Protein 1ATA (pdb70)

B-factor: mean 1.05, std 1.01, range [0.22, 6.89]

Secondary structure (DSSP, 8-state):
-----SSSS-EEESS-S--B-SS-SS---S---PPSEEE--TTTTEEEETTTEEEESTTS--

Nearest PDB structures (foldseek):
  1atb-assembly1_A  TM=9.572E-01  e=1.250E-11  Ascaris suum
  1atd-assembly1_A  TM=9.541E-01  e=8.912E-12  Ascaris suum
  1eai-assembly1_C  TM=6.929E-01  e=8.058E-04  Ascaris suum
  9gvj-assembly1_B  TM=5.091E-01  e=8.550E-02  Homo sapiens
  8d3c-assembly1_A  TM=4.776E-01  e=9.148E-02  Homo sapiens

Organism: Ascaris suum (NCBI:txid6253)

Radius of gyration: 11.34 Å; Cα contacts (8 Å, |Δi|>4): 110; chains: 1; bounding box: 35×30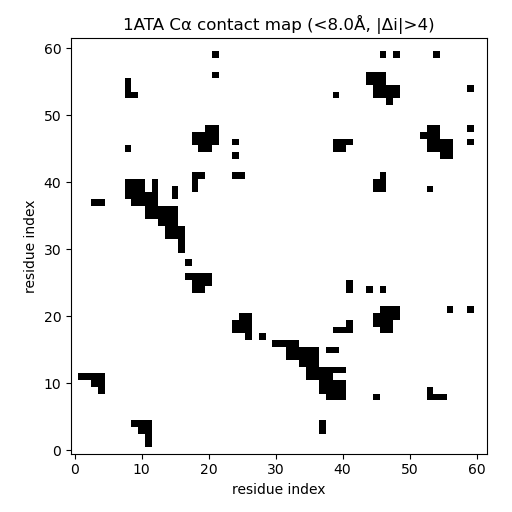×18 Å

InterPro domains:
  IPR002919 Trypsin Inhibitor-like, cysteine rich domain [PF01826] (7-60)
  IPR036084 Serine protease inhibitor-like superfamily [SSF57567] (7-61)

CATH classification: 2.10.25.10

Solvent-accessible surface area: 5199 Å² total; per-residue (Å²): 216,57,150,174,32,135,143,99,25,82,85,86,18,169,62,8,20,40,25,0,44,61,92,89,98,134,52,109,58,146,184,164,70,125,100,78,178,49,49,8,31,15,111,65,18,34,1,116,33,112,144,56,75,23,39,107,77,168,76,25,98,263

Foldseek 3Di:
DQPFDDDPQQGWDQFDDDAAALVGLGDDDPDTGDHTDGGGDSVVAWHAAPVRRTGHNVPHDD

Structure (mmCIF, N/CA/C/O backbone):
data_1ATA
#
_entry.id   1ATA
#
_cell.length_a   1.000
_cell.length_b   1.000
_cell.length_c   1.000
_cell.angle_alpha   90.00
_cell.angle_beta   90.00
_cell.angle_gamma   90.00
#
_symmetry.space_group_name_H-M   'P 1'
#
loop_
_atom_site.group_PDB
_atom_site.id
_atom_site.type_symbol
_atom_site.label_atom_id
_atom_site.label_alt_id
_atom_site.label_comp_id
_atom_site.label_asym_id
_atom_site.label_entity_id
_atom_site.label_seq_id
_atom_site.pdbx_PDB_ins_code
_atom_site.Cartn_x
_atom_site.Cartn_y
_atom_site.Cartn_z
_atom_site.occupancy
_atom_site.B_iso_or_equiv
_atom_site.auth_seq_id
_atom_site.auth_comp_id
_atom_site.auth_asym_id
_atom_site.auth_atom_id
_atom_site.pdbx_PDB_model_num
ATOM 1 N N . GLU A 1 1 ? -15.416 10.227 -7.089 1.00 4.57 1 GLU A N 1
ATOM 2 C CA . GLU A 1 1 ? -15.681 8.763 -7.171 1.00 4.25 1 GLU A CA 1
ATOM 3 C C . GLU A 1 1 ? -14.964 8.058 -6.006 1.00 3.50 1 GLU A C 1
ATOM 4 O O . GLU A 1 1 ? -15.588 7.673 -5.038 1.00 3.62 1 GLU A O 1
ATOM 18 N N . ALA A 1 2 ? -13.671 7.905 -6.125 1.00 3.01 2 ALA A N 1
ATOM 19 C CA . ALA A 1 2 ? -12.906 7.241 -5.026 1.00 2.45 2 ALA A CA 1
ATOM 20 C C . ALA A 1 2 ? -12.295 8.309 -4.113 1.00 2.07 2 ALA A C 1
ATOM 21 O O . ALA A 1 2 ? -11.188 8.759 -4.328 1.00 2.25 2 ALA A O 1
ATOM 28 N N . GLU A 1 3 ? -13.041 8.694 -3.116 1.00 2.12 3 GLU A N 1
ATOM 29 C CA . GLU A 1 3 ? -12.540 9.745 -2.184 1.00 2.26 3 GLU A CA 1
ATOM 30 C C . GLU A 1 3 ? -11.076 9.493 -1.810 1.00 1.74 3 GLU A C 1
ATOM 31 O O . GLU A 1 3 ? -10.775 8.671 -0.966 1.00 1.85 3 GLU A O 1
ATOM 43 N N . LYS A 1 4 ? -10.201 10.212 -2.455 1.00 1.51 4 LYS A N 1
ATOM 44 C CA . LYS A 1 4 ? -8.746 10.056 -2.157 1.00 1.33 4 LYS A CA 1
ATOM 45 C C . LYS A 1 4 ? -8.487 10.324 -0.669 1.00 1.07 4 LYS A C 1
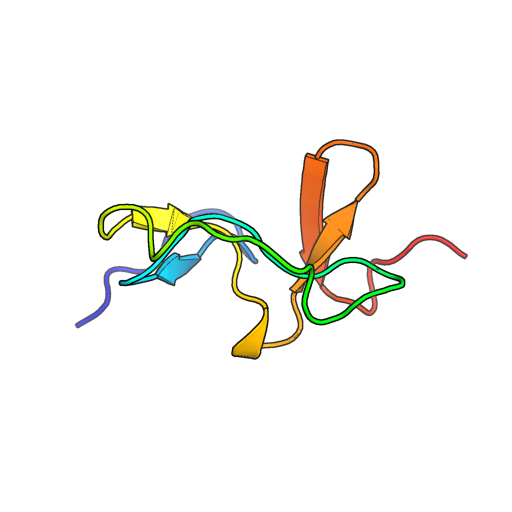ATOM 46 O O . LYS A 1 4 ? -9.354 10.804 0.034 1.00 1.21 4 LYS A O 1
ATOM 65 N N . CYS A 1 5 ? -7.301 10.009 -0.224 1.00 0.84 5 CYS A N 1
ATOM 66 C CA . CYS A 1 5 ? -6.973 10.243 1.215 1.00 0.66 5 CYS A CA 1
ATOM 67 C C . CYS A 1 5 ? -6.212 11.560 1.379 1.00 0.72 5 CYS A C 1
ATOM 68 O O . CYS A 1 5 ? -6.167 12.371 0.475 1.00 0.91 5 CYS A O 1
ATOM 75 N N . THR A 1 6 ? -5.632 11.745 2.531 1.00 0.72 6 THR A N 1
ATOM 76 C CA . THR A 1 6 ? -4.876 13.003 2.778 1.00 0.85 6 THR A CA 1
ATOM 77 C C . THR A 1 6 ? -3.406 12.837 2.375 1.00 0.75 6 THR A C 1
ATOM 78 O O . THR A 1 6 ? -2.933 13.485 1.462 1.00 0.81 6 THR A O 1
ATOM 89 N N . LYS A 1 7 ? -2.716 11.973 3.065 1.00 0.81 7 LYS A N 1
ATOM 90 C CA . LYS A 1 7 ? -1.274 11.757 2.742 1.00 0.82 7 LYS A CA 1
ATOM 91 C C . LYS A 1 7 ? -1.134 10.987 1.403 1.00 0.62 7 LYS A C 1
ATOM 92 O O . LYS A 1 7 ? -2.000 10.210 1.053 1.00 0.50 7 LYS A O 1
ATOM 111 N N . PRO A 1 8 ? -0.041 11.215 0.669 1.00 0.68 8 PRO A N 1
ATOM 112 C CA . PRO A 1 8 ? 0.182 10.501 -0.593 1.00 0.60 8 PRO A CA 1
ATOM 113 C C . PRO A 1 8 ? 0.251 8.992 -0.327 1.00 0.48 8 PRO A C 1
ATOM 114 O O . PRO A 1 8 ? 0.052 8.554 0.786 1.00 0.49 8 PRO A O 1
ATOM 125 N N . ASN A 1 9 ? 0.543 8.234 -1.347 1.00 0.43 9 ASN A N 1
ATOM 126 C CA . ASN A 1 9 ? 0.623 6.753 -1.161 1.00 0.38 9 ASN A CA 1
ATOM 127 C C . ASN A 1 9 ? -0.704 6.221 -0.602 1.00 0.35 9 ASN A C 1
ATOM 128 O O . ASN A 1 9 ? -1.519 5.702 -1.339 1.00 0.48 9 ASN A O 1
ATOM 139 N N . GLU A 1 10 ? -0.900 6.358 0.683 1.00 0.35 10 GLU A N 1
ATOM 140 C CA . GLU A 1 10 ? -2.177 5.872 1.271 1.00 0.35 10 GLU A CA 1
ATOM 141 C C . GLU A 1 10 ? -3.342 6.376 0.421 1.00 0.31 10 GLU A C 1
ATOM 142 O O . GLU A 1 10 ? -3.757 7.510 0.548 1.00 0.37 10 GLU A O 1
ATOM 154 N N . GLN A 1 11 ? -3.843 5.516 -0.428 1.00 0.25 11 GLN A N 1
ATOM 155 C CA . GLN A 1 11 ? -4.973 5.918 -1.315 1.00 0.24 11 GLN A CA 1
ATOM 156 C C . GLN A 1 11 ? -6.132 4.948 -1.142 1.00 0.25 11 GLN A C 1
ATOM 157 O O . GLN A 1 11 ? -5.978 3.890 -0.565 1.00 0.27 11 GLN A O 1
ATOM 171 N N . TRP A 1 12 ? -7.267 5.320 -1.643 1.00 0.25 12 TRP A N 1
ATOM 172 C CA . TRP A 1 12 ? -8.444 4.429 -1.500 1.00 0.28 12 TRP A CA 1
ATOM 173 C C . TRP A 1 12 ? -8.208 3.099 -2.192 1.00 0.30 12 TRP A C 1
ATOM 174 O O . TRP A 1 12 ? -7.702 3.051 -3.296 1.00 0.35 12 TRP A O 1
ATOM 195 N N . THR A 1 13 ? -8.576 2.045 -1.525 1.00 0.29 13 THR A N 1
ATOM 196 C CA . THR A 1 13 ? -8.426 0.705 -2.140 1.00 0.32 13 THR A CA 1
ATOM 197 C C . THR A 1 13 ? -9.653 -0.139 -1.804 1.00 0.35 13 THR A C 1
ATOM 198 O O . THR A 1 13 ? -10.091 -0.183 -0.673 1.00 0.35 13 THR A O 1
ATOM 209 N N . LYS A 1 14 ? -10.199 -0.777 -2.793 1.00 0.45 14 LYS A N 1
ATOM 210 C CA . LYS A 1 14 ? -11.397 -1.607 -2.524 1.00 0.50 14 LYS A CA 1
ATOM 211 C C . LYS A 1 14 ? -10.975 -2.967 -1.967 1.00 0.48 14 LYS A C 1
ATOM 212 O O . LYS A 1 14 ? -11.799 -3.755 -1.548 1.00 0.54 14 LYS A O 1
ATOM 231 N N . CYS A 1 15 ? -9.691 -3.206 -1.974 1.00 0.46 15 CYS A N 1
ATOM 232 C CA . CYS A 1 15 ? -9.181 -4.498 -1.439 1.00 0.46 15 CYS A CA 1
ATOM 233 C C . CYS A 1 15 ? -7.828 -4.287 -0.752 1.00 0.42 15 CYS A C 1
ATOM 234 O O . CYS A 1 15 ? -6.790 -4.385 -1.376 1.00 0.49 15 CYS A O 1
ATOM 241 N N . GLY A 1 16 ? -7.867 -4.002 0.521 1.00 0.39 16 GLY A N 1
ATOM 242 C CA . GLY A 1 16 ? -6.591 -3.782 1.260 1.00 0.43 16 GLY A CA 1
ATOM 243 C C . GLY A 1 16 ? -5.930 -5.123 1.592 1.00 0.46 16 GLY A C 1
ATOM 244 O O . GLY A 1 16 ? -6.010 -6.061 0.824 1.00 0.51 16 GLY A O 1
ATOM 248 N N . GLY A 1 17 ? -5.293 -5.179 2.735 1.00 0.48 17 GLY A N 1
ATOM 249 C CA . GLY A 1 17 ? -4.614 -6.446 3.147 1.00 0.54 17 GLY A CA 1
ATOM 250 C C . GLY A 1 17 ? -3.096 -6.282 3.078 1.00 0.48 17 GLY A C 1
ATOM 251 O O . GLY A 1 17 ? -2.547 -5.332 3.599 1.00 0.62 17 GLY A O 1
ATOM 255 N N . CYS A 1 18 ? -2.449 -7.212 2.433 1.00 0.45 18 CYS A N 1
ATOM 256 C CA . CYS A 1 18 ? -0.965 -7.124 2.317 1.00 0.48 18 CYS A CA 1
ATOM 257 C C . CYS A 1 18 ? -0.588 -6.236 1.130 1.00 0.46 18 CYS A C 1
ATOM 258 O O . CYS A 1 18 ? -1.446 -5.683 0.471 1.00 0.55 18 CYS A O 1
ATOM 265 N N . GLU A 1 19 ? 0.685 -6.115 0.879 1.00 0.45 19 GLU A N 1
ATOM 266 C CA . GLU A 1 19 ? 1.117 -5.263 -0.264 1.00 0.47 19 GLU A CA 1
ATOM 267 C C . GLU A 1 19 ? 2.475 -5.719 -0.796 1.00 0.48 19 GLU A C 1
ATOM 268 O O . GLU A 1 19 ? 2.860 -6.860 -0.633 1.00 0.48 19 GLU A O 1
ATOM 280 N N . GLY A 1 20 ? 3.170 -4.805 -1.420 1.00 0.59 20 GLY A N 1
ATOM 281 C CA . GLY A 1 20 ? 4.506 -5.146 -1.982 1.00 0.64 20 GLY A CA 1
ATOM 282 C C . GLY A 1 20 ? 5.617 -4.578 -1.108 1.00 0.53 20 GLY A C 1
ATOM 28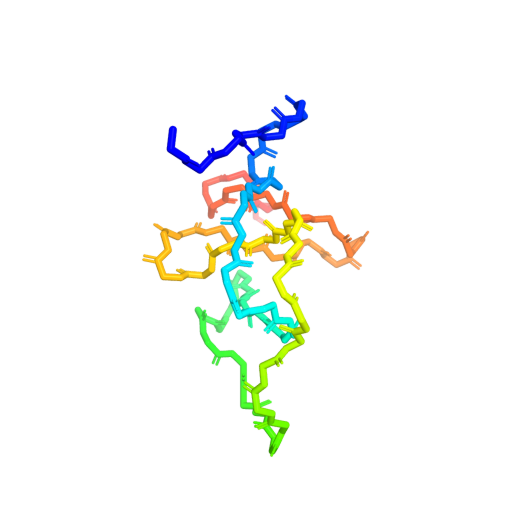3 O O . GLY A 1 20 ? 5.361 -3.904 -0.129 1.00 0.57 20 GLY A O 1
ATOM 287 N N . THR A 1 21 ? 6.832 -4.859 -1.487 1.00 0.46 21 THR A N 1
ATOM 288 C CA . THR A 1 21 ? 7.988 -4.340 -0.700 1.00 0.44 21 THR A CA 1
ATOM 289 C C . THR A 1 21 ? 9.096 -3.908 -1.654 1.00 0.39 21 THR A C 1
ATOM 290 O O . THR A 1 21 ? 8.992 -4.094 -2.850 1.00 0.37 21 THR A O 1
ATOM 301 N N . CYS A 1 22 ? 10.137 -3.350 -1.115 1.00 0.43 22 CYS A N 1
ATOM 302 C CA . CYS A 1 22 ? 11.248 -2.907 -1.995 1.00 0.42 22 CYS A CA 1
ATOM 303 C C . CYS A 1 22 ? 11.990 -4.130 -2.529 1.00 0.50 22 CYS A C 1
ATOM 304 O O . CYS A 1 22 ? 13.023 -4.010 -3.158 1.00 0.56 22 CYS A O 1
ATOM 311 N N . ALA A 1 23 ? 11.439 -5.284 -2.261 1.00 0.53 23 ALA A N 1
ATOM 312 C CA . ALA A 1 23 ? 12.085 -6.541 -2.734 1.00 0.62 23 ALA A CA 1
ATOM 313 C C . ALA A 1 23 ? 11.032 -7.524 -3.277 1.00 0.57 23 ALA A C 1
ATOM 314 O O . ALA A 1 23 ? 11.372 -8.525 -3.875 1.00 0.59 23 ALA A O 1
ATOM 321 N N . GLN A 1 24 ? 9.777 -7.219 -3.057 1.00 0.53 24 GLN A N 1
ATOM 322 C CA . GLN A 1 24 ? 8.705 -8.130 -3.559 1.00 0.52 24 GLN A CA 1
ATOM 323 C C . GLN A 1 24 ? 7.450 -7.323 -3.906 1.00 0.49 24 GLN A C 1
ATOM 324 O O . GLN A 1 24 ? 6.582 -7.128 -3.079 1.00 0.45 24 GLN A O 1
ATOM 338 N N . LYS A 1 25 ? 7.389 -6.870 -5.129 1.00 0.54 25 LYS A N 1
ATOM 339 C CA . LYS A 1 25 ? 6.204 -6.072 -5.570 1.00 0.55 25 LYS A CA 1
ATOM 340 C C . LYS A 1 25 ? 4.908 -6.703 -5.043 1.00 0.48 25 LYS A C 1
ATOM 341 O O . LYS A 1 25 ? 3.944 -6.009 -4.789 1.00 0.47 25 LYS A O 1
ATOM 360 N N . ILE A 1 26 ? 4.901 -8.002 -4.918 1.00 0.47 26 ILE A N 1
ATOM 361 C CA . ILE A 1 26 ? 3.679 -8.680 -4.404 1.00 0.45 26 ILE A CA 1
ATOM 362 C C . ILE A 1 26 ? 4.063 -9.752 -3.385 1.00 0.42 26 ILE A C 1
ATOM 363 O O . ILE A 1 26 ? 4.719 -10.721 -3.711 1.00 0.50 26 ILE A O 1
ATOM 379 N N . VAL A 1 27 ? 3.645 -9.547 -2.168 1.00 0.41 27 VAL A N 1
ATOM 380 C CA . VAL A 1 27 ? 3.975 -10.529 -1.101 1.00 0.43 27 VAL A CA 1
ATOM 381 C C . VAL A 1 27 ? 2.860 -11.616 -1.019 1.00 0.44 27 VAL A C 1
ATOM 382 O O . VAL A 1 27 ? 1.692 -11.283 -1.017 1.00 0.43 27 VAL A O 1
ATOM 395 N N . PRO A 1 28 ? 3.230 -12.904 -0.954 1.00 0.51 28 PRO A N 1
ATOM 396 C CA . PRO A 1 28 ? 2.223 -13.974 -0.871 1.00 0.57 28 PRO A CA 1
ATOM 397 C C . PRO A 1 28 ? 1.348 -13.807 0.379 1.00 0.53 28 PRO A C 1
ATOM 398 O O . PRO A 1 28 ? 1.819 -13.393 1.420 1.00 0.60 28 PRO A O 1
ATOM 409 N N . CYS A 1 29 ? 0.091 -14.133 0.246 1.00 0.55 29 CYS A N 1
ATOM 410 C CA . CYS A 1 29 ? -0.829 -14.007 1.414 1.00 0.60 29 CYS A CA 1
ATOM 411 C C . CYS A 1 29 ? -2.087 -14.850 1.183 1.00 0.70 29 CYS A C 1
ATOM 412 O O . CYS A 1 29 ? -2.847 -14.602 0.268 1.00 0.76 29 CYS A O 1
ATOM 419 N N . THR A 1 30 ? -2.277 -15.831 2.022 1.00 0.78 30 THR A N 1
ATOM 420 C CA . THR A 1 30 ? -3.471 -16.714 1.867 1.00 0.90 30 THR A CA 1
ATOM 421 C C . THR A 1 30 ? -4.765 -15.930 2.120 1.00 0.84 30 THR A C 1
ATOM 422 O O . THR A 1 30 ? -5.847 -16.421 1.869 1.00 0.89 30 THR A O 1
ATOM 433 N N . ARG A 1 31 ? -4.629 -14.729 2.610 1.00 0.77 31 ARG A N 1
ATOM 434 C CA . ARG A 1 31 ? -5.849 -13.913 2.881 1.00 0.75 31 ARG A CA 1
ATOM 435 C C . ARG A 1 31 ? -6.575 -13.596 1.568 1.00 0.68 31 ARG A C 1
ATOM 436 O O . ARG A 1 31 ? -6.265 -14.162 0.538 1.00 0.85 31 ARG A O 1
ATOM 457 N N . GLU A 1 32 ? -7.525 -12.696 1.640 1.00 0.60 32 GLU A N 1
ATOM 458 C CA . GLU A 1 32 ? -8.295 -12.326 0.409 1.00 0.61 32 GLU A CA 1
ATOM 459 C C . GLU A 1 32 ? -8.175 -10.825 0.136 1.00 0.54 32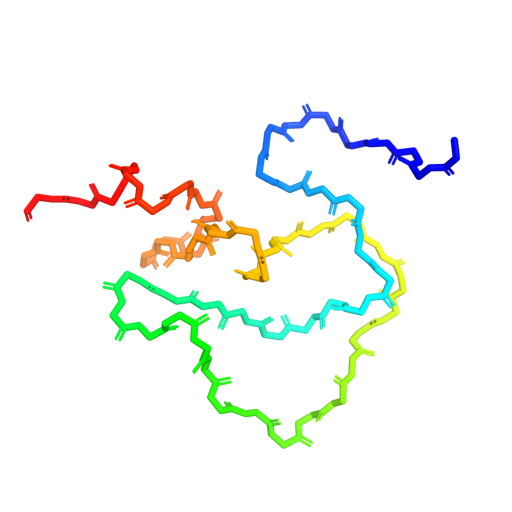 GLU A C 1
ATOM 460 O O . GLU A 1 32 ? -7.435 -10.406 -0.732 1.00 0.57 32 GLU A O 1
ATOM 472 N N . CYS A 1 33 ? -8.906 -10.047 0.884 1.00 0.49 33 CYS A N 1
ATOM 473 C CA . CYS A 1 33 ? -8.852 -8.571 0.673 1.00 0.47 33 CYS A CA 1
ATOM 474 C C . CYS A 1 33 ? -9.546 -7.841 1.830 1.00 0.43 33 CYS A C 1
ATOM 475 O O . CYS A 1 33 ? -10.723 -8.028 2.064 1.00 0.54 33 CYS A O 1
ATOM 482 N N . LYS A 1 34 ? -8.803 -7.025 2.531 1.00 0.39 34 LYS A N 1
ATOM 483 C CA . LYS A 1 34 ? -9.419 -6.276 3.666 1.00 0.39 34 LYS A CA 1
ATOM 484 C C . LYS A 1 34 ? -10.548 -5.371 3.117 1.00 0.37 34 LYS A C 1
ATOM 485 O O . LYS A 1 34 ? -10.553 -5.042 1.948 1.00 0.36 34 LYS A O 1
ATOM 504 N N . PRO A 1 35 ? -11.486 -4.981 3.971 1.00 0.42 35 PRO A N 1
ATOM 505 C CA . PRO A 1 35 ? -12.601 -4.132 3.532 1.00 0.45 35 PRO A CA 1
ATOM 506 C C . PRO A 1 35 ? -12.078 -2.845 2.845 1.00 0.40 35 PRO A C 1
ATOM 507 O O . PRO A 1 35 ? -10.936 -2.469 3.020 1.00 0.37 35 PRO A O 1
ATOM 518 N N . PRO A 1 36 ? -12.939 -2.194 2.070 1.00 0.43 36 PRO A N 1
ATOM 519 C CA . PRO A 1 36 ? -12.566 -0.950 1.374 1.00 0.42 36 PRO A CA 1
ATOM 520 C C . PRO A 1 36 ? -12.098 0.112 2.373 1.00 0.40 36 PRO A C 1
ATOM 521 O O . PRO A 1 36 ? -12.804 0.439 3.306 1.00 0.46 36 PRO A O 1
ATOM 532 N N . ARG A 1 37 ? -10.923 0.637 2.150 1.00 0.33 37 ARG A N 1
ATOM 533 C CA . ARG A 1 37 ? -10.403 1.677 3.086 1.00 0.34 37 ARG A CA 1
ATOM 534 C C . A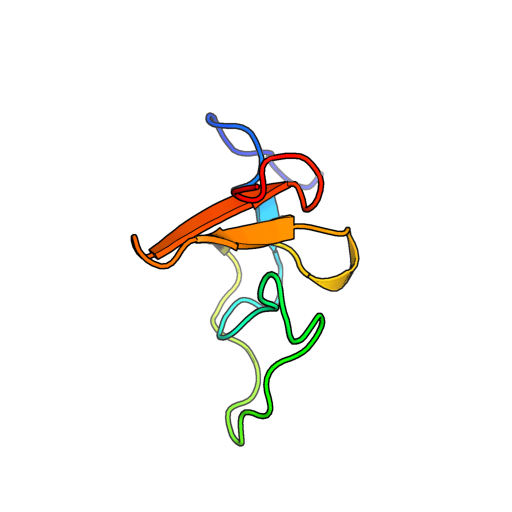RG A 1 37 ? -9.100 2.279 2.549 1.00 0.29 37 ARG A C 1
ATOM 535 O O . ARG A 1 37 ? -8.453 1.708 1.696 1.00 0.25 37 ARG A O 1
ATOM 556 N N . CYS A 1 38 ? -8.760 3.436 3.050 1.00 0.32 38 CYS A N 1
ATOM 557 C CA . CYS A 1 38 ? -7.487 4.083 2.612 1.00 0.30 38 CYS A CA 1
ATOM 558 C C . CYS A 1 38 ? -6.301 3.178 2.954 1.00 0.28 38 CYS A C 1
ATOM 559 O O . CYS A 1 38 ? -6.206 2.677 4.058 1.00 0.35 38 CYS A O 1
ATOM 566 N N . GLU A 1 39 ? -5.417 2.981 2.009 1.00 0.24 39 GLU A N 1
ATOM 567 C CA . GLU A 1 39 ? -4.243 2.100 2.299 1.00 0.26 39 GLU A CA 1
ATOM 568 C C . GLU A 1 39 ? -3.224 2.150 1.158 1.00 0.23 39 GLU A C 1
ATOM 569 O O . GLU A 1 39 ? -3.347 2.933 0.238 1.00 0.28 39 GLU A O 1
ATOM 581 N N . CYS A 1 40 ? -2.237 1.302 1.253 1.00 0.29 40 CYS A N 1
ATOM 582 C CA . CYS A 1 40 ? -1.180 1.267 0.202 1.00 0.28 40 CYS A CA 1
ATOM 583 C C . CYS A 1 40 ? -1.713 0.608 -1.078 1.00 0.28 40 CYS A C 1
ATOM 584 O O . CYS A 1 40 ? -2.733 -0.053 -1.058 1.00 0.32 40 CYS A O 1
ATOM 591 N N . ILE A 1 41 ? -1.004 0.805 -2.164 1.00 0.26 41 ILE A N 1
ATOM 592 C CA . ILE A 1 41 ? -1.450 0.203 -3.464 1.00 0.28 41 ILE A CA 1
ATOM 593 C C . ILE A 1 41 ? -0.250 -0.400 -4.211 1.00 0.27 41 ILE A C 1
ATOM 594 O O . ILE A 1 41 ? 0.571 0.315 -4.751 1.00 0.25 41 ILE A O 1
ATOM 610 N N . ALA A 1 42 ? -0.179 -1.704 -4.234 1.00 0.32 42 ALA A N 1
ATOM 611 C CA . ALA A 1 42 ? 0.962 -2.366 -4.941 1.00 0.34 42 ALA A CA 1
ATOM 612 C C . ALA A 1 42 ? 0.762 -2.300 -6.458 1.00 0.35 42 ALA A C 1
ATOM 613 O O . ALA A 1 42 ? 1.694 -2.055 -7.200 1.00 0.36 42 ALA A O 1
ATOM 620 N N . SER A 1 43 ? -0.449 -2.519 -6.886 1.00 0.38 43 SER A N 1
ATOM 621 C CA . SER A 1 43 ? -0.729 -2.488 -8.352 1.00 0.41 43 SER A CA 1
ATOM 622 C C . SER A 1 43 ? -0.326 -1.137 -8.950 1.00 0.38 43 SER A C 1
ATOM 623 O O . SER A 1 43 ? -0.366 -0.955 -10.151 1.00 0.43 43 SER A O 1
ATOM 631 N N . ALA A 1 44 ? 0.057 -0.220 -8.099 1.00 0.33 44 ALA A N 1
ATOM 632 C CA . ALA A 1 44 ? 0.465 1.129 -8.603 1.00 0.33 44 ALA A CA 1
ATOM 633 C C . ALA A 1 44 ? 1.991 1.268 -8.582 1.00 0.33 44 ALA A C 1
ATOM 634 O O . ALA A 1 44 ? 2.580 1.777 -9.516 1.00 0.37 44 ALA A O 1
ATOM 641 N N . GLY A 1 45 ? 2.597 0.807 -7.515 1.00 0.30 45 GLY A N 1
ATOM 642 C CA . GLY A 1 45 ? 4.087 0.901 -7.413 1.00 0.31 45 GLY A CA 1
ATOM 643 C C . GLY A 1 45 ? 4.512 1.393 -6.023 1.00 0.28 45 GLY A C 1
ATOM 644 O O . GLY A 1 45 ? 5.598 1.910 -5.856 1.00 0.30 45 GLY A O 1
ATOM 648 N N . PHE A 1 46 ? 3.649 1.224 -5.056 1.00 0.26 46 PHE A N 1
ATOM 649 C CA . PHE A 1 46 ? 3.998 1.674 -3.674 1.00 0.24 46 PHE A CA 1
ATOM 650 C C . PHE A 1 46 ? 4.520 0.491 -2.852 1.00 0.24 46 PHE A C 1
ATOM 651 O O . PHE A 1 46 ? 3.967 -0.590 -2.904 1.00 0.37 46 PHE A O 1
ATOM 668 N N . VAL A 1 47 ? 5.579 0.724 -2.111 1.00 0.22 47 VAL A N 1
ATOM 669 C CA . VAL A 1 47 ? 6.160 -0.375 -1.273 1.00 0.25 47 VAL A CA 1
ATOM 670 C C . VAL A 1 47 ? 6.092 -0.001 0.206 1.00 0.28 47 VAL A C 1
ATOM 671 O O . VAL A 1 47 ? 5.848 1.138 0.546 1.00 0.30 47 VAL A O 1
ATOM 684 N N . ARG A 1 48 ? 6.312 -0.974 1.053 1.00 0.34 48 ARG A N 1
ATOM 685 C CA . ARG A 1 48 ? 6.264 -0.698 2.518 1.00 0.39 48 ARG A CA 1
ATOM 686 C C . ARG A 1 48 ? 7.675 -0.692 3.111 1.00 0.39 48 ARG A C 1
ATOM 687 O O . ARG A 1 48 ? 8.390 -1.672 3.036 1.00 0.44 48 ARG A O 1
ATOM 708 N N . ASP A 1 49 ? 8.043 0.419 3.690 1.00 0.44 49 ASP A N 1
ATOM 709 C CA . ASP A 1 49 ? 9.400 0.519 4.297 1.00 0.50 49 ASP A CA 1
ATOM 710 C C . ASP A 1 49 ? 9.461 -0.311 5.576 1.00 0.56 49 ASP A C 1
ATOM 711 O O . ASP A 1 49 ? 8.465 -0.481 6.256 1.00 0.58 49 ASP A O 1
ATOM 720 N N . ALA A 1 50 ? 10.633 -0.797 5.882 1.00 0.62 50 ALA A N 1
ATOM 721 C CA . ALA A 1 50 ? 10.793 -1.627 7.108 1.00 0.70 50 ALA A CA 1
ATOM 722 C C . ALA A 1 50 ? 10.061 -0.975 8.277 1.00 0.73 50 ALA A C 1
ATOM 723 O O . ALA A 1 50 ? 9.685 -1.634 9.226 1.00 0.79 50 ALA A O 1
ATOM 730 N N . GLN A 1 51 ? 9.877 0.309 8.183 1.00 0.71 51 GLN A N 1
ATOM 731 C CA . GLN A 1 51 ? 9.170 1.026 9.280 1.00 0.75 51 GLN A CA 1
ATOM 732 C C . GLN A 1 51 ? 7.656 0.944 9.065 1.00 0.73 51 GLN A C 1
ATOM 733 O O . GLN A 1 51 ? 6.910 1.767 9.556 1.00 0.76 51 GLN A O 1
ATOM 747 N N . GLY A 1 52 ? 7.239 -0.051 8.330 1.00 0.71 52 GLY A N 1
ATOM 748 C CA . GLY A 1 52 ? 5.784 -0.206 8.066 1.00 0.71 52 GLY A CA 1
ATOM 749 C C . GLY A 1 52 ? 5.218 1.089 7.486 1.00 0.67 52 GLY A C 1
ATOM 750 O O . GLY A 1 52 ? 4.119 1.488 7.819 1.00 0.72 52 GLY A O 1
ATOM 754 N N . ASN A 1 53 ? 5.986 1.714 6.627 1.00 0.59 53 ASN A N 1
ATOM 755 C CA . ASN A 1 53 ? 5.516 3.000 6.008 1.00 0.56 53 ASN A CA 1
ATOM 756 C C . ASN A 1 53 ? 5.345 2.836 4.493 1.00 0.48 53 ASN A C 1
ATOM 757 O O . ASN A 1 53 ? 6.284 2.534 3.790 1.00 0.50 53 ASN A O 1
ATOM 768 N N . 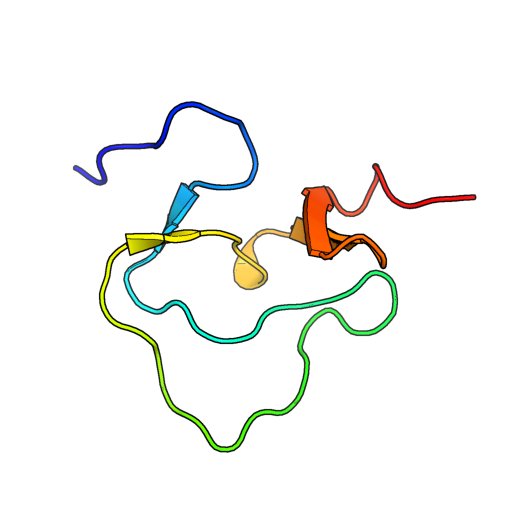CYS A 1 54 ? 4.148 3.054 4.024 1.00 0.41 54 CYS A N 1
ATOM 769 C CA . CYS A 1 54 ? 3.900 2.909 2.558 1.00 0.36 54 CYS A CA 1
ATOM 770 C C . CYS A 1 54 ? 4.486 4.099 1.793 1.00 0.32 54 CYS A C 1
ATOM 771 O O . CYS A 1 54 ? 4.046 5.220 1.952 1.00 0.37 54 CYS A O 1
ATOM 778 N N . ILE A 1 55 ? 5.469 3.822 0.976 1.00 0.28 55 ILE A N 1
ATOM 779 C CA . ILE A 1 55 ? 6.102 4.918 0.184 1.00 0.27 55 ILE A CA 1
ATOM 780 C C . ILE A 1 55 ? 6.407 4.435 -1.241 1.00 0.23 55 ILE A C 1
ATOM 781 O O . ILE A 1 55 ? 6.584 3.258 -1.476 1.00 0.23 55 ILE A O 1
ATOM 797 N N . LYS A 1 56 ? 6.458 5.363 -2.156 1.00 0.24 56 LYS A N 1
ATOM 798 C CA . LYS A 1 56 ? 6.755 4.987 -3.575 1.00 0.24 56 LYS A CA 1
ATOM 799 C C . LYS A 1 56 ? 7.968 4.056 -3.647 1.00 0.22 56 LYS A C 1
ATOM 800 O O . LY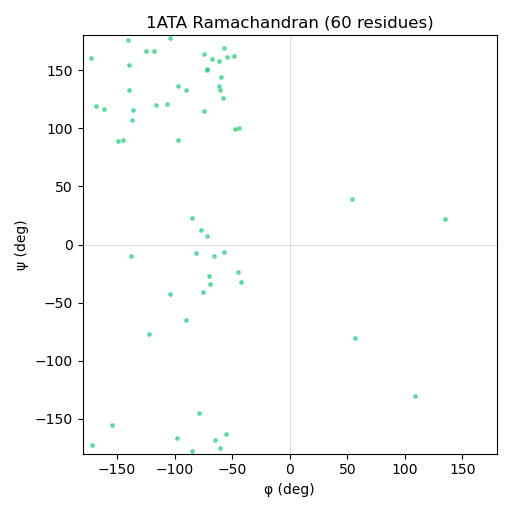S A 1 56 ? 8.741 3.962 -2.713 1.00 0.24 56 LYS A O 1
ATOM 819 N N . PHE A 1 57 ? 8.110 3.387 -4.761 1.00 0.24 57 PHE A N 1
ATOM 820 C CA . PHE A 1 57 ? 9.276 2.472 -4.925 1.00 0.26 57 PHE A CA 1
ATOM 821 C C . PHE A 1 57 ? 10.561 3.299 -5.020 1.00 0.30 57 PHE A C 1
ATOM 822 O O . PHE A 1 57 ? 11.601 2.887 -4.564 1.00 0.33 57 PHE A O 1
ATOM 839 N N . GLU A 1 58 ? 10.456 4.457 -5.612 1.00 0.34 58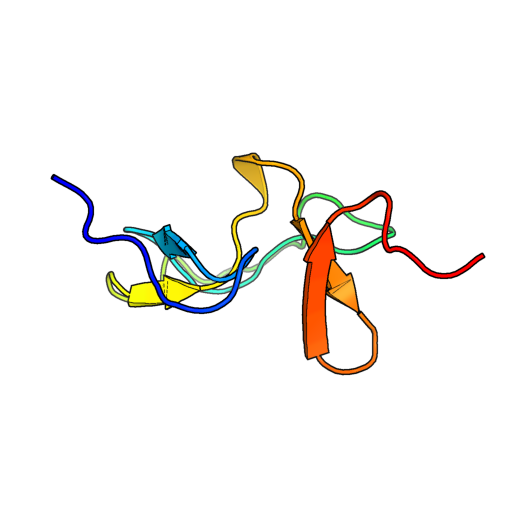 GLU A N 1
ATOM 840 C CA . GLU A 1 58 ? 11.664 5.324 -5.743 1.00 0.40 58 GLU A CA 1
ATOM 841 C C . GLU A 1 58 ? 12.077 5.871 -4.372 1.00 0.38 58 GLU A C 1
ATOM 842 O O . GLU A 1 58 ? 13.234 6.163 -4.141 1.00 0.48 58 GLU A O 1
ATOM 854 N N . ASP A 1 59 ? 11.122 5.996 -3.490 1.00 0.36 59 ASP A N 1
ATOM 855 C CA . ASP A 1 59 ? 11.449 6.520 -2.130 1.00 0.42 59 ASP A CA 1
ATOM 856 C C . ASP A 1 59 ? 12.121 5.424 -1.297 1.00 0.45 59 ASP A C 1
ATOM 857 O O . ASP A 1 59 ? 12.274 5.554 -0.099 1.00 0.57 59 ASP A O 1
ATOM 866 N N . CYS A 1 60 ? 12.505 4.368 -1.957 1.00 0.46 60 CYS A N 1
ATOM 867 C CA . CYS A 1 60 ? 13.169 3.244 -1.232 1.00 0.58 60 CYS A CA 1
ATOM 868 C C . CYS A 1 60 ? 14.545 3.692 -0.707 1.00 0.71 60 CYS A C 1
ATOM 869 O O . CYS A 1 60 ? 15.103 4.657 -1.191 1.00 0.75 60 CYS A O 1
ATOM 876 N N . PRO A 1 61 ? 15.071 2.984 0.283 1.00 0.90 61 PRO A N 1
ATOM 877 C CA . PRO A 1 61 ? 16.393 3.308 0.818 1.00 1.09 61 PRO A CA 1
ATOM 878 C C . PRO A 1 61 ? 17.424 3.302 -0.313 1.00 1.05 61 PRO A C 1
ATOM 879 O O . PRO A 1 61 ? 17.066 3.362 -1.474 1.00 0.93 61 PRO A O 1
ATOM 890 N N . LYS A 1 62 ? 18.675 3.227 0.049 1.00 1.36 62 LYS A N 1
ATOM 891 C CA . LYS A 1 62 ? 19.752 3.213 -0.993 1.00 1.48 62 LYS A CA 1
ATOM 892 C C . LYS A 1 62 ? 20.573 1.924 -0.887 1.00 1.80 62 LYS A C 1
ATOM 893 O O . LYS A 1 62 ? 20.484 1.310 0.163 1.00 2.30 62 LYS A O 1
#

Sequence (62 aa):
EAEKCTKPNEQWTKCGGCEGTCAQKIVPCTRECKPPRCECIASAGFVRDAQGNCIKFEDCPK